Protein AF-A0A2T6DI88-F1 (afdb_monomer)

Radius of gyration: 18.51 Å; Cα contacts (8 Å, |Δi|>4): 137; chains: 1; bounding box: 38×31×49 Å

pLDDT: mean 88.93, std 12.75, range [39.16, 98.38]

Structure (mmCIF, N/CA/C/O backbone):
data_AF-A0A2T6DI88-F1
#
_entry.id   AF-A0A2T6DI88-F1
#
loop_
_atom_site.group_PDB
_atom_site.id
_atom_site.type_symbol
_atom_site.label_atom_id
_atom_site.label_alt_id
_atom_site.label_comp_id
_atom_site.label_asym_id
_atom_site.label_entity_id
_atom_site.label_seq_id
_atom_site.pdbx_PDB_ins_code
_atom_site.Cartn_x
_atom_site.Cartn_y
_atom_site.Cartn_z
_atom_site.occupancy
_atom_site.B_iso_or_equiv
_atom_site.auth_seq_id
_atom_site.auth_comp_id
_atom_site.auth_asym_id
_atom_site.auth_atom_id
_atom_site.pdbx_PDB_model_num
ATOM 1 N N . MET A 1 1 ? 21.639 -13.441 -0.316 1.00 39.16 1 MET A N 1
ATOM 2 C CA . MET A 1 1 ? 20.645 -13.569 0.767 1.00 39.16 1 MET A CA 1
ATOM 3 C C . MET A 1 1 ? 19.292 -13.602 0.084 1.00 39.16 1 MET A C 1
ATOM 5 O O . MET A 1 1 ? 18.954 -12.625 -0.564 1.00 39.16 1 MET A O 1
ATOM 9 N N . ILE A 1 2 ? 18.625 -14.757 0.066 1.00 45.94 2 ILE A N 1
ATOM 10 C CA . ILE A 1 2 ? 17.303 -14.901 -0.559 1.00 45.94 2 ILE A CA 1
ATOM 11 C C . ILE A 1 2 ? 16.320 -14.253 0.415 1.00 45.94 2 ILE A C 1
ATOM 13 O O . ILE A 1 2 ? 16.200 -14.723 1.546 1.00 45.94 2 ILE A O 1
ATOM 17 N N . LEU A 1 3 ? 15.717 -13.129 0.028 1.00 55.16 3 LEU A N 1
ATOM 18 C CA . LEU A 1 3 ? 14.644 -12.525 0.813 1.00 55.16 3 LEU A CA 1
ATOM 19 C C . LEU A 1 3 ? 13.474 -13.520 0.887 1.00 55.16 3 LEU A C 1
ATOM 21 O O . LEU A 1 3 ? 13.258 -14.268 -0.070 1.00 55.16 3 LEU A O 1
ATOM 25 N N . PRO A 1 4 ? 12.736 -13.584 2.007 1.00 63.91 4 PRO A N 1
ATOM 26 C CA . PRO A 1 4 ? 11.503 -14.356 2.044 1.00 63.91 4 PRO A CA 1
ATOM 27 C C . PRO A 1 4 ? 10.575 -13.913 0.902 1.00 63.91 4 PRO A C 1
ATOM 29 O O . PRO A 1 4 ? 10.435 -12.722 0.650 1.00 63.91 4 PRO A O 1
ATOM 32 N N . ASN A 1 5 ? 9.917 -14.865 0.230 1.00 81.50 5 ASN A N 1
ATOM 33 C CA . ASN A 1 5 ? 8.944 -14.608 -0.850 1.00 81.50 5 ASN A CA 1
ATOM 34 C C . ASN A 1 5 ? 7.629 -13.974 -0.335 1.00 81.50 5 ASN A C 1
ATOM 36 O O . ASN A 1 5 ? 6.562 -14.203 -0.904 1.00 81.50 5 ASN A O 1
ATOM 40 N N . TRP A 1 6 ? 7.683 -13.245 0.778 1.00 90.25 6 TRP A N 1
ATOM 41 C CA . TRP A 1 6 ? 6.561 -12.565 1.398 1.00 90.25 6 TRP A CA 1
ATOM 42 C C . TRP A 1 6 ? 7.016 -11.248 2.020 1.00 90.25 6 TRP A C 1
ATOM 44 O O . TRP A 1 6 ? 8.149 -11.119 2.484 1.00 90.25 6 TRP A O 1
ATOM 54 N N . VAL A 1 7 ? 6.103 -10.285 2.050 1.00 92.44 7 VAL A N 1
ATOM 55 C CA . VAL A 1 7 ? 6.305 -8.960 2.637 1.00 92.44 7 VAL A CA 1
ATOM 56 C C . VAL A 1 7 ? 5.194 -8.666 3.637 1.00 92.44 7 VAL A C 1
ATOM 58 O O . VAL A 1 7 ? 4.114 -9.257 3.576 1.00 92.44 7 VAL A O 1
ATOM 61 N N . ILE A 1 8 ? 5.448 -7.750 4.569 1.00 95.75 8 ILE A N 1
ATOM 62 C CA . ILE A 1 8 ? 4.396 -7.206 5.433 1.00 95.75 8 ILE A CA 1
ATOM 63 C C . ILE A 1 8 ? 3.863 -5.945 4.768 1.00 95.75 8 ILE A C 1
ATOM 65 O O . ILE A 1 8 ? 4.614 -4.997 4.550 1.00 95.75 8 ILE A O 1
ATOM 69 N N . GLY A 1 9 ? 2.574 -5.928 4.456 1.00 96.75 9 GLY A N 1
ATOM 70 C CA . GLY A 1 9 ? 1.873 -4.757 3.946 1.00 96.75 9 GLY A CA 1
ATOM 71 C C . GLY A 1 9 ? 0.977 -4.140 5.012 1.00 96.75 9 GLY A C 1
ATOM 72 O O . GLY A 1 9 ? 0.338 -4.858 5.778 1.00 96.75 9 GLY A O 1
ATOM 73 N N . TYR A 1 10 ? 0.890 -2.813 5.031 1.00 98.19 10 TYR A N 1
ATOM 74 C CA . TYR A 1 10 ? -0.018 -2.072 5.905 1.00 98.19 10 TYR A CA 1
ATOM 75 C C . TYR A 1 10 ? -1.014 -1.250 5.090 1.00 98.19 10 TYR A C 1
ATOM 77 O O . TYR A 1 10 ? -0.615 -0.493 4.206 1.00 98.19 10 TYR A O 1
ATOM 85 N N . HIS A 1 11 ? -2.303 -1.360 5.397 1.00 96.88 11 HIS A N 1
ATOM 86 C CA . HIS A 1 11 ? -3.359 -0.616 4.715 1.00 96.88 11 HIS A CA 1
ATOM 87 C C . HIS A 1 11 ? -4.020 0.374 5.677 1.00 96.88 11 HIS A C 1
ATOM 89 O O . HIS A 1 11 ? -4.553 -0.014 6.715 1.00 96.88 11 HIS A O 1
ATOM 95 N N . GLY A 1 12 ? -3.959 1.665 5.343 1.00 96.25 12 GLY A N 1
ATOM 96 C CA . GLY A 1 12 ? -4.626 2.719 6.106 1.00 96.25 12 GLY A CA 1
ATOM 97 C C . GLY A 1 12 ? -6.099 2.816 5.717 1.00 96.25 12 GLY A C 1
ATOM 98 O O . GLY A 1 12 ? -6.405 2.960 4.538 1.00 96.25 12 GLY A O 1
ATOM 99 N N . CYS A 1 13 ? -7.003 2.759 6.690 1.00 95.75 13 CYS A N 1
ATOM 100 C CA . CYS A 1 13 ? -8.453 2.773 6.480 1.00 95.75 13 CYS A CA 1
ATOM 101 C C . CYS A 1 13 ? -9.190 3.441 7.658 1.00 95.75 13 CYS A C 1
ATOM 103 O O . CYS A 1 13 ? -8.566 3.977 8.575 1.00 95.75 13 CYS A O 1
ATOM 105 N N . ASP A 1 14 ? -10.523 3.448 7.614 1.00 96.31 14 ASP A N 1
ATOM 106 C CA . ASP A 1 14 ? -11.353 3.762 8.782 1.00 96.31 14 ASP A CA 1
ATOM 107 C C . ASP A 1 14 ? -11.411 2.564 9.742 1.00 96.31 14 ASP A C 1
ATOM 109 O O . ASP A 1 14 ? -11.448 1.417 9.287 1.00 96.31 14 ASP A O 1
ATOM 113 N N . ARG A 1 15 ? -11.462 2.813 11.059 1.00 97.75 15 ARG A N 1
ATOM 114 C CA . ARG A 1 15 ? -11.549 1.754 12.081 1.00 97.75 15 ARG A CA 1
ATOM 115 C C . ARG A 1 15 ? -12.664 0.755 11.801 1.00 97.75 15 ARG A C 1
ATOM 117 O O . ARG A 1 15 ? -12.406 -0.441 11.884 1.00 97.75 15 ARG A O 1
ATOM 124 N N . ALA A 1 16 ? -13.867 1.219 11.463 1.00 97.12 16 ALA A N 1
ATOM 125 C CA . ALA A 1 16 ? -15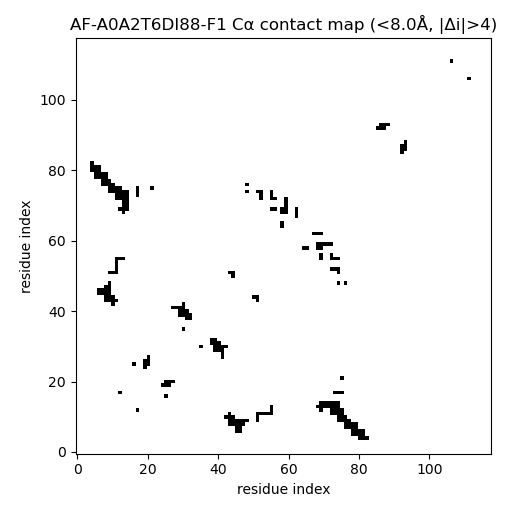.005 0.322 11.279 1.00 97.12 16 ALA A CA 1
ATOM 126 C C . ALA A 1 16 ? -14.764 -0.666 10.126 1.00 97.12 16 ALA A C 1
ATOM 128 O O . ALA A 1 16 ? -15.090 -1.845 10.240 1.00 97.12 16 ALA A O 1
ATOM 129 N N . VAL A 1 17 ? -14.130 -0.196 9.047 1.00 95.62 17 VAL A N 1
ATOM 130 C CA . VAL A 1 17 ? -13.735 -1.034 7.906 1.00 95.62 17 VAL A CA 1
ATOM 131 C C . VAL A 1 17 ? -12.645 -2.020 8.320 1.00 95.62 17 VAL A C 1
ATOM 133 O O . VAL A 1 17 ? -12.755 -3.216 8.062 1.00 95.62 17 VAL A O 1
ATOM 136 N N . GLY A 1 18 ? -11.602 -1.541 9.004 1.00 96.75 18 GLY A N 1
ATOM 137 C CA . GLY A 1 18 ? -10.503 -2.392 9.451 1.00 96.75 18 GLY A CA 1
ATOM 138 C C . GLY A 1 18 ? -10.950 -3.506 10.401 1.00 96.75 18 GLY A C 1
ATOM 139 O O . GLY A 1 18 ? -10.544 -4.652 10.232 1.00 96.75 18 GLY A O 1
ATOM 140 N N . GLU A 1 19 ? -11.814 -3.201 11.368 1.00 98.12 19 GLU A N 1
ATOM 141 C CA . GLU A 1 19 ? -12.364 -4.187 12.307 1.00 98.12 19 GLU A CA 1
ATOM 142 C C . GLU A 1 19 ? -13.299 -5.191 11.617 1.00 98.12 19 GLU A C 1
ATOM 144 O O . GLU A 1 19 ? -13.250 -6.381 11.938 1.00 98.12 19 GLU A O 1
ATOM 149 N N . ALA A 1 20 ? -14.095 -4.764 10.631 1.00 98.00 20 ALA A N 1
ATOM 150 C CA . ALA A 1 20 ? -14.920 -5.672 9.831 1.00 98.00 20 ALA A CA 1
ATOM 151 C C . ALA A 1 20 ? -14.063 -6.674 9.035 1.00 98.00 20 ALA A C 1
ATOM 153 O O . ALA A 1 20 ? -14.335 -7.875 9.069 1.00 98.00 20 ALA A O 1
ATOM 154 N N . ILE A 1 21 ? -12.973 -6.209 8.414 1.00 97.06 21 ILE A N 1
ATOM 155 C CA . ILE A 1 21 ? -12.016 -7.074 7.707 1.00 97.06 21 ILE A CA 1
ATOM 156 C C . ILE A 1 21 ? -11.331 -8.045 8.679 1.00 97.06 21 ILE A C 1
ATOM 158 O O . ILE A 1 21 ? -11.275 -9.248 8.433 1.00 97.06 21 ILE A O 1
ATOM 162 N N . LEU A 1 22 ? -10.824 -7.549 9.813 1.00 97.00 22 LEU A N 1
ATOM 163 C CA . LEU A 1 22 ? -10.101 -8.377 10.790 1.00 97.00 22 LEU A CA 1
ATOM 164 C C . LEU A 1 22 ? -10.997 -9.409 11.490 1.00 97.00 22 LEU A C 1
ATOM 166 O O . LEU A 1 22 ? -10.507 -10.458 11.906 1.00 97.00 22 LEU A O 1
ATOM 170 N N . SER A 1 23 ? -12.292 -9.1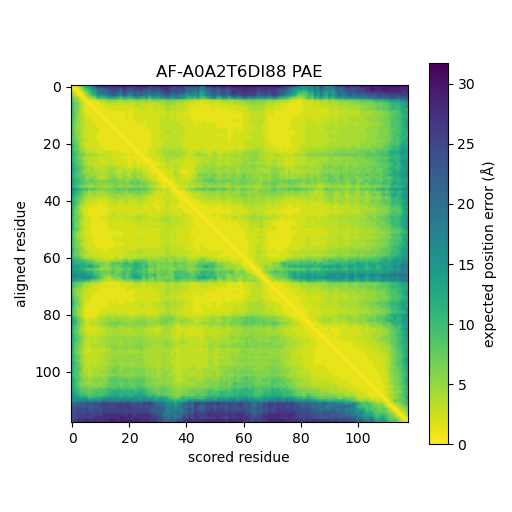24 11.626 1.00 97.75 23 SER A N 1
ATOM 171 C CA . SER A 1 23 ? -13.280 -10.056 12.186 1.00 97.75 23 SER A CA 1
ATOM 172 C C . SER A 1 23 ? -13.851 -11.039 11.157 1.00 97.75 23 SER A C 1
ATOM 174 O O . SER A 1 23 ? -14.603 -11.936 11.537 1.00 97.75 23 SER A O 1
ATOM 176 N N . GLY A 1 24 ? -13.494 -10.900 9.875 1.00 96.38 24 GLY A N 1
ATOM 177 C CA . GLY A 1 24 ? -14.014 -11.726 8.783 1.00 96.38 24 GLY A CA 1
ATOM 178 C C . GLY A 1 24 ? -15.466 -11.419 8.403 1.00 96.38 24 GLY A C 1
ATOM 179 O O . GLY A 1 24 ? -16.100 -12.229 7.731 1.00 96.38 24 GLY A O 1
ATOM 180 N N . VAL A 1 25 ? -16.004 -10.280 8.850 1.00 97.06 25 VAL A N 1
ATOM 181 C CA . VAL A 1 25 ? -17.322 -9.770 8.433 1.00 97.06 25 VAL A CA 1
ATOM 182 C C . VAL A 1 25 ? -17.256 -9.172 7.029 1.00 97.06 25 VAL A C 1
ATOM 184 O O . VAL A 1 25 ? -18.247 -9.210 6.304 1.00 97.06 25 VAL A O 1
ATOM 187 N N . ASP A 1 26 ? -16.096 -8.638 6.658 1.00 95.50 26 ASP A N 1
ATOM 188 C CA . ASP A 1 26 ? -15.823 -8.059 5.347 1.00 95.50 26 ASP A CA 1
ATOM 189 C C . ASP A 1 26 ? -14.467 -8.545 4.811 1.00 95.50 26 ASP A C 1
ATOM 191 O O . ASP A 1 26 ? -13.695 -9.198 5.520 1.00 95.50 26 ASP A O 1
ATOM 195 N N . GLU A 1 27 ? -14.166 -8.226 3.557 1.00 94.25 27 GLU A N 1
ATOM 196 C CA . GLU A 1 27 ? -12.934 -8.612 2.875 1.00 94.25 27 GLU A CA 1
ATOM 197 C C . GLU A 1 27 ? -12.215 -7.414 2.243 1.00 94.25 27 GLU A C 1
ATOM 199 O O . GLU A 1 27 ? -12.742 -6.312 2.111 1.00 94.25 27 GLU A O 1
ATOM 204 N N . VAL A 1 28 ? -10.955 -7.614 1.855 1.00 92.56 28 VAL A N 1
ATOM 205 C CA . VAL A 1 28 ? -10.194 -6.571 1.160 1.00 92.56 28 VAL A CA 1
ATOM 206 C C . VAL A 1 28 ? -10.739 -6.415 -0.259 1.00 92.56 28 VAL A C 1
ATOM 208 O O . VAL A 1 28 ? -10.601 -7.311 -1.089 1.00 92.56 28 VAL A O 1
ATOM 211 N N . HIS A 1 29 ? -11.306 -5.249 -0.557 1.00 90.25 29 HIS A N 1
ATOM 212 C CA . HIS A 1 29 ? -11.809 -4.939 -1.891 1.00 90.25 29 HIS A CA 1
ATOM 213 C C . HIS A 1 29 ? -10.726 -4.411 -2.836 1.00 90.25 29 HIS A C 1
ATOM 215 O O . HIS A 1 29 ? -9.799 -3.696 -2.446 1.00 90.25 29 HIS A O 1
ATOM 221 N N . VAL A 1 30 ? -10.903 -4.715 -4.120 1.00 89.81 30 VAL A N 1
ATOM 222 C CA . VAL A 1 30 ? -10.093 -4.159 -5.205 1.00 89.81 30 VAL A CA 1
ATOM 223 C C . VAL A 1 30 ? -10.537 -2.725 -5.478 1.00 89.81 30 VAL A C 1
ATOM 225 O O . VAL A 1 30 ? -11.701 -2.458 -5.780 1.00 89.81 30 VAL A O 1
ATOM 228 N N . SER A 1 31 ? -9.594 -1.793 -5.385 1.00 88.12 31 SER A N 1
ATOM 229 C CA . SER A 1 31 ? -9.797 -0.415 -5.808 1.00 88.12 31 SER A CA 1
ATOM 230 C C . SER A 1 31 ? -9.796 -0.326 -7.332 1.00 88.12 31 SER A C 1
ATOM 232 O O . SER A 1 31 ? -8.946 -0.920 -7.988 1.00 88.12 31 SER A O 1
ATOM 234 N N . SER A 1 32 ? -10.748 0.425 -7.881 1.00 89.06 32 SER A N 1
ATOM 235 C CA . SER A 1 32 ? -10.896 0.704 -9.317 1.00 89.06 32 SER A CA 1
ATOM 236 C C . SER A 1 32 ? -11.139 2.197 -9.567 1.00 89.06 32 SER A C 1
ATOM 238 O O . SER A 1 32 ? -12.019 2.618 -10.326 1.00 89.06 32 SER A O 1
ATOM 240 N N . ASN A 1 33 ? -10.419 3.059 -8.845 1.00 83.75 33 ASN A N 1
ATOM 241 C CA . ASN A 1 33 ? -10.535 4.501 -9.031 1.00 83.75 33 ASN A CA 1
ATOM 242 C C . ASN A 1 33 ? -9.747 4.952 -10.259 1.00 83.75 33 ASN A C 1
ATOM 244 O O . ASN A 1 33 ? -8.644 4.493 -10.528 1.00 83.75 33 ASN A O 1
ATOM 248 N N . LYS A 1 34 ? -10.248 5.994 -10.932 1.00 83.19 34 LYS A N 1
ATOM 249 C CA . LYS A 1 34 ? -9.537 6.645 -12.049 1.00 83.19 34 LYS A CA 1
ATOM 250 C C . LYS A 1 34 ? -8.169 7.229 -11.669 1.00 83.19 34 LYS A C 1
ATOM 252 O O . LYS A 1 34 ? -7.393 7.564 -12.553 1.00 83.19 34 LYS A O 1
ATOM 257 N N . TYR A 1 35 ? -7.923 7.437 -10.379 1.00 81.50 35 TYR A N 1
ATOM 258 C CA . TYR A 1 35 ? -6.697 8.028 -9.844 1.00 81.50 35 TYR A CA 1
ATOM 259 C C . TYR A 1 35 ? -5.774 6.996 -9.186 1.00 81.50 35 TYR A C 1
ATOM 261 O O . TYR A 1 35 ? -4.807 7.394 -8.540 1.00 81.50 35 TYR A O 1
ATOM 269 N N . ASP A 1 36 ? -6.059 5.701 -9.325 1.00 84.44 36 ASP A N 1
ATOM 270 C CA . ASP A 1 36 ? -5.198 4.642 -8.810 1.00 84.44 36 ASP A CA 1
ATOM 271 C C . ASP A 1 36 ? -3.922 4.552 -9.662 1.00 84.44 36 ASP A C 1
ATOM 273 O O . ASP A 1 36 ? -3.968 4.361 -10.877 1.00 84.44 36 ASP A O 1
ATOM 277 N N . TRP A 1 37 ? -2.764 4.757 -9.031 1.00 82.25 37 TRP A N 1
ATOM 278 C CA . TRP A 1 37 ? -1.502 5.008 -9.740 1.00 82.25 37 TRP A CA 1
ATOM 279 C C . TRP A 1 37 ? -0.941 3.791 -10.477 1.00 82.25 37 TRP A C 1
ATOM 281 O O . TRP A 1 37 ? -0.198 3.968 -11.439 1.00 82.25 37 TRP A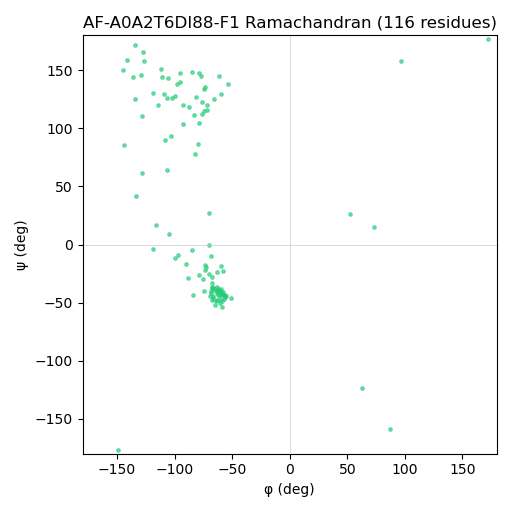 O 1
ATOM 291 N N . LEU A 1 38 ? -1.283 2.578 -10.034 1.00 87.88 38 LEU A N 1
ATOM 292 C CA . LEU A 1 38 ? -0.809 1.316 -10.614 1.00 87.88 38 LEU A CA 1
ATOM 293 C C . LEU A 1 38 ? -1.954 0.481 -11.209 1.00 87.88 38 LEU A C 1
ATOM 295 O O . LEU A 1 38 ? -1.782 -0.705 -11.47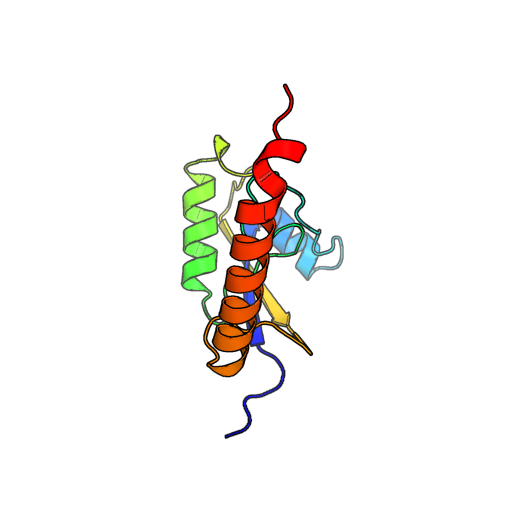1 1.00 87.88 38 LEU A O 1
ATOM 299 N N . GLY A 1 39 ? -3.110 1.107 -11.450 1.00 89.19 39 GLY A N 1
ATOM 300 C CA . GLY A 1 39 ? -4.305 0.436 -11.958 1.00 89.19 39 GLY A CA 1
ATOM 301 C C . GLY A 1 39 ? -5.178 -0.156 -10.854 1.00 89.19 39 GLY A C 1
ATOM 302 O O . GLY A 1 39 ? -5.148 0.282 -9.706 1.00 89.19 39 GLY A O 1
ATOM 303 N N . GLU A 1 40 ? -6.010 -1.127 -11.209 1.00 92.38 40 GLU A N 1
ATOM 304 C CA . GLU A 1 40 ? -6.940 -1.729 -10.256 1.00 92.38 40 GLU A CA 1
ATOM 305 C C . GLU A 1 40 ? -6.201 -2.656 -9.283 1.00 92.38 40 GLU A C 1
ATOM 307 O O . GLU A 1 40 ? -5.371 -3.467 -9.695 1.00 92.38 40 GLU A O 1
ATOM 312 N N . GLY A 1 41 ? -6.483 -2.550 -7.984 1.00 92.19 41 GLY A N 1
ATOM 313 C CA . GLY A 1 41 ? -5.799 -3.377 -6.990 1.00 92.19 41 GLY A CA 1
ATOM 314 C C . GLY A 1 41 ? -6.092 -3.027 -5.537 1.00 92.19 41 GLY A C 1
ATOM 315 O O . GLY A 1 41 ? -6.790 -2.063 -5.228 1.00 92.19 41 GLY A O 1
ATOM 316 N N . ALA A 1 42 ? -5.528 -3.823 -4.631 1.00 93.12 42 ALA A N 1
ATOM 317 C CA . ALA A 1 42 ? -5.481 -3.525 -3.204 1.00 93.12 42 ALA A CA 1
ATOM 318 C C . ALA A 1 42 ? -4.104 -2.947 -2.847 1.00 93.12 42 ALA A C 1
ATOM 320 O O . ALA A 1 42 ? -3.070 -3.525 -3.178 1.00 93.12 42 ALA A O 1
ATOM 321 N N . TYR A 1 43 ? -4.094 -1.794 -2.179 1.00 93.88 43 TYR A N 1
ATOM 322 C CA . TYR A 1 43 ? -2.889 -0.988 -1.985 1.00 93.88 43 TYR A CA 1
ATOM 323 C C . TYR A 1 43 ? -2.376 -1.066 -0.549 1.00 93.88 43 TYR A C 1
ATOM 325 O O . TYR A 1 43 ? -3.103 -0.742 0.390 1.00 93.88 43 TYR A O 1
ATOM 333 N N . PHE A 1 44 ? -1.105 -1.430 -0.383 1.00 96.12 44 PHE A N 1
ATOM 334 C CA . PHE A 1 44 ? -0.450 -1.554 0.917 1.00 96.12 44 PHE A CA 1
ATOM 335 C C . PHE A 1 44 ? 0.868 -0.783 0.943 1.00 96.12 44 PHE A C 1
ATOM 337 O O . PHE A 1 44 ? 1.601 -0.732 -0.042 1.00 96.12 44 PHE A O 1
ATOM 344 N N . TRP A 1 45 ? 1.191 -0.223 2.103 1.00 96.69 45 TRP A N 1
ATOM 345 C CA . TRP A 1 45 ? 2.515 0.296 2.411 1.00 96.69 45 TRP A CA 1
ATOM 346 C C . TRP A 1 45 ? 3.402 -0.851 2.875 1.00 96.69 45 TRP A C 1
ATOM 348 O O . TRP A 1 45 ? 3.186 -1.417 3.950 1.00 96.69 45 TRP A O 1
ATOM 358 N N . GLU A 1 46 ? 4.393 -1.199 2.062 1.00 95.12 46 GLU A N 1
ATOM 359 C CA . GLU A 1 46 ? 5.349 -2.250 2.387 1.00 95.12 46 GLU A CA 1
ATOM 360 C C . GLU A 1 46 ? 6.209 -1.845 3.589 1.00 95.12 46 GLU A C 1
ATOM 362 O O . GLU A 1 46 ? 6.827 -0.780 3.613 1.00 95.12 46 GLU A O 1
ATOM 367 N N . ASN A 1 47 ? 6.215 -2.703 4.608 1.00 94.12 47 ASN A N 1
ATOM 368 C CA . ASN A 1 47 ? 7.050 -2.610 5.800 1.00 94.12 47 ASN A CA 1
ATOM 369 C C . ASN A 1 47 ? 6.974 -1.253 6.538 1.00 94.12 47 ASN A C 1
ATOM 371 O O . ASN A 1 47 ? 7.921 -0.842 7.208 1.00 94.12 47 ASN A O 1
ATOM 375 N N . SER A 1 48 ? 5.854 -0.525 6.410 1.00 97.19 48 SER A N 1
ATOM 376 C CA . SER A 1 48 ? 5.711 0.814 6.987 1.00 97.19 48 SER A CA 1
ATOM 377 C C . SER A 1 48 ? 4.307 1.115 7.517 1.00 97.19 48 SER A C 1
ATOM 379 O O . SER A 1 48 ? 3.481 1.757 6.864 1.00 97.19 48 SER A O 1
ATOM 381 N N . TYR A 1 49 ? 4.064 0.720 8.770 1.00 98.12 49 TYR A N 1
ATOM 382 C CA . TYR A 1 49 ? 2.858 1.094 9.517 1.00 98.12 49 TYR A CA 1
ATOM 383 C C . TYR A 1 49 ? 2.667 2.617 9.579 1.00 98.12 49 TYR A C 1
ATOM 385 O O . TYR A 1 49 ? 1.566 3.120 9.362 1.00 98.12 49 TYR A O 1
ATOM 393 N N . ALA A 1 50 ? 3.748 3.361 9.846 1.00 98.38 50 ALA A N 1
ATOM 394 C CA . ALA A 1 50 ? 3.697 4.814 10.003 1.00 98.38 50 ALA A CA 1
ATOM 395 C C . ALA A 1 50 ? 3.150 5.500 8.744 1.00 98.38 50 ALA A C 1
ATOM 397 O O . ALA A 1 50 ? 2.270 6.351 8.844 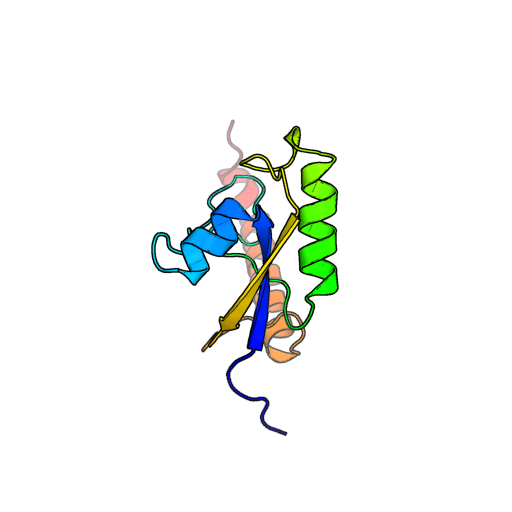1.00 98.38 50 ALA A O 1
ATOM 398 N N . ARG A 1 51 ? 3.587 5.065 7.556 1.00 97.81 51 ARG A N 1
ATOM 399 C CA . ARG A 1 51 ? 3.105 5.603 6.277 1.00 97.81 51 ARG A CA 1
ATOM 400 C C . ARG A 1 51 ? 1.632 5.291 6.025 1.00 97.81 51 ARG A C 1
ATOM 402 O O . ARG A 1 51 ? 0.905 6.171 5.568 1.00 97.81 51 ARG A O 1
ATOM 409 N N . ALA A 1 52 ? 1.174 4.089 6.376 1.00 97.88 52 ALA A N 1
ATOM 410 C CA . ALA A 1 52 ? -0.243 3.736 6.303 1.00 97.88 52 ALA A CA 1
ATOM 411 C C . ALA A 1 52 ? -1.104 4.593 7.243 1.00 97.88 52 ALA A C 1
ATOM 413 O O . ALA A 1 52 ? -2.162 5.082 6.845 1.00 97.88 52 ALA A O 1
ATOM 414 N N . HIS A 1 53 ? -0.627 4.834 8.465 1.00 98.25 53 HIS A N 1
ATOM 415 C CA . HIS A 1 53 ? -1.332 5.660 9.441 1.00 98.25 53 HIS A CA 1
ATOM 416 C C . HIS A 1 53 ? -1.361 7.145 9.040 1.00 98.25 53 HIS A C 1
ATOM 418 O O . HIS A 1 53 ? -2.403 7.798 9.121 1.00 98.25 53 HIS A O 1
ATOM 424 N N . GLU A 1 54 ? -0.231 7.689 8.576 1.00 97.75 54 GLU A N 1
ATOM 425 C CA . GLU A 1 54 ? -0.136 9.045 8.019 1.00 97.75 54 GLU A CA 1
ATOM 426 C C . GLU A 1 54 ? -1.107 9.234 6.853 1.00 97.75 54 GLU A C 1
ATOM 428 O O . GLU A 1 54 ? -1.800 10.250 6.789 1.00 97.75 54 GLU A O 1
ATOM 433 N N . TRP A 1 55 ? -1.200 8.244 5.959 1.00 95.12 55 TRP A N 1
ATOM 434 C CA . TRP A 1 55 ? -2.167 8.248 4.867 1.00 95.12 55 TRP A CA 1
ATOM 435 C C . TRP A 1 55 ? -3.601 8.331 5.408 1.00 95.12 55 TRP A C 1
ATOM 437 O O . TRP A 1 55 ? -4.321 9.268 5.068 1.00 95.12 55 TRP A O 1
ATOM 447 N N . ALA A 1 56 ? -4.001 7.439 6.321 1.00 96.44 56 ALA A N 1
ATOM 448 C CA . ALA A 1 56 ? -5.358 7.446 6.880 1.00 96.44 56 ALA A CA 1
ATOM 449 C C . ALA A 1 56 ? -5.691 8.776 7.587 1.00 96.44 56 ALA A C 1
ATOM 451 O O . ALA A 1 56 ? -6.787 9.318 7.444 1.00 96.44 56 ALA A O 1
ATOM 452 N N . THR A 1 57 ? -4.712 9.351 8.288 1.00 96.75 57 THR A N 1
ATOM 453 C CA . THR A 1 57 ? -4.846 10.643 8.977 1.00 96.75 57 THR A CA 1
ATOM 454 C C . THR A 1 57 ? -5.030 11.791 7.982 1.00 96.75 57 THR A C 1
ATOM 456 O O . THR A 1 57 ? -5.947 12.599 8.123 1.00 96.75 57 THR A O 1
ATOM 459 N N . LEU A 1 58 ? -4.219 11.832 6.922 1.00 94.94 58 LEU A N 1
ATOM 460 C CA . LEU A 1 58 ? -4.312 12.842 5.869 1.00 94.94 58 LEU A CA 1
ATOM 461 C C . LEU A 1 58 ? -5.675 12.820 5.162 1.00 94.94 58 LEU A C 1
ATOM 463 O O . LEU A 1 58 ? -6.219 13.877 4.831 1.00 94.94 58 LEU A O 1
ATOM 467 N N . PHE A 1 59 ? -6.221 11.632 4.897 1.00 92.50 59 PHE A N 1
ATOM 468 C CA . PHE A 1 59 ? -7.501 11.494 4.200 1.00 92.50 59 PHE A CA 1
ATOM 469 C C . PHE A 1 59 ? -8.710 11.736 5.108 1.00 92.50 59 PHE A C 1
ATOM 471 O O . PHE A 1 59 ? -9.711 12.260 4.619 1.00 92.50 59 PHE A O 1
ATOM 478 N N . LYS A 1 60 ? -8.589 11.522 6.425 1.00 94.62 60 LYS A N 1
ATOM 479 C CA . LYS A 1 60 ? -9.551 12.052 7.406 1.00 94.62 60 LYS A CA 1
ATOM 480 C C . LYS A 1 60 ? -9.672 13.577 7.327 1.00 94.62 60 LYS A C 1
ATOM 482 O O . LYS A 1 60 ? -10.775 14.113 7.345 1.00 94.62 60 LYS A O 1
ATOM 487 N N . GLU A 1 61 ? -8.551 14.288 7.202 1.00 93.25 61 GLU A N 1
ATOM 488 C CA . GLU A 1 61 ? -8.546 15.754 7.066 1.00 93.25 61 GLU A CA 1
ATOM 489 C C . GLU A 1 61 ? -9.013 16.232 5.681 1.00 93.25 61 GLU A C 1
ATOM 491 O O . GLU A 1 61 ? -9.439 17.378 5.513 1.00 93.25 61 GLU A O 1
ATOM 496 N N . LYS A 1 62 ? -8.923 15.368 4.662 1.00 90.12 62 LYS A N 1
ATOM 497 C CA . LYS A 1 62 ? -9.206 15.696 3.256 1.00 90.12 62 LYS A CA 1
ATOM 498 C C . LYS A 1 62 ? -10.202 14.709 2.633 1.00 90.12 62 LYS A C 1
ATOM 500 O O . LYS A 1 62 ? -9.886 14.106 1.604 1.00 90.12 62 LYS A O 1
ATOM 505 N N . PRO A 1 63 ? -11.440 14.618 3.151 1.00 81.12 63 PRO A N 1
ATOM 506 C CA . PRO A 1 63 ? -12.393 13.570 2.774 1.00 81.12 63 PRO A CA 1
ATOM 507 C C . PRO A 1 63 ? -12.808 13.614 1.297 1.00 81.12 63 PRO A C 1
ATOM 509 O O . PRO A 1 63 ? -13.154 12.599 0.710 1.00 81.12 63 PRO A O 1
ATOM 512 N N . LYS A 1 64 ? -12.705 14.776 0.634 1.00 83.38 64 LYS A N 1
ATOM 513 C CA . LYS A 1 64 ? -12.971 14.907 -0.813 1.00 83.38 64 LYS A CA 1
ATOM 514 C C . LYS A 1 64 ? -11.939 14.203 -1.705 1.00 83.38 64 LYS A C 1
ATOM 516 O O . LYS A 1 64 ? -12.124 14.176 -2.919 1.00 83.38 64 LYS A O 1
ATOM 521 N N . ARG A 1 65 ? -10.824 13.723 -1.144 1.00 78.69 65 ARG A N 1
ATOM 522 C CA . ARG A 1 65 ? -9.740 13.079 -1.897 1.00 78.69 65 ARG A CA 1
ATOM 523 C C . ARG A 1 65 ? -9.778 11.549 -1.833 1.00 78.69 65 ARG A C 1
ATOM 525 O O . ARG A 1 65 ? -9.068 10.934 -2.618 1.00 78.69 65 ARG A O 1
ATOM 532 N N . SER A 1 66 ? -10.585 10.948 -0.960 1.00 72.06 66 SER A N 1
ATOM 533 C CA . SER A 1 66 ? -10.768 9.493 -0.865 1.00 72.06 66 SER A CA 1
ATOM 534 C C . SER A 1 66 ? -12.170 9.077 -1.307 1.00 72.06 66 SER A C 1
ATOM 536 O O . SER A 1 66 ? -13.140 9.819 -1.146 1.00 72.06 66 SER A O 1
ATOM 538 N N . ARG A 1 67 ? -12.303 7.856 -1.840 1.00 71.75 67 ARG A N 1
ATOM 539 C CA . ARG A 1 67 ? -13.594 7.156 -1.837 1.00 71.75 67 ARG A CA 1
ATOM 540 C C . ARG A 1 67 ? -13.849 6.667 -0.409 1.00 71.75 67 ARG A C 1
ATOM 542 O O . ARG A 1 67 ? -13.105 5.833 0.089 1.00 71.75 67 ARG A O 1
ATOM 549 N N . GLY A 1 68 ? -14.885 7.198 0.233 1.00 75.38 68 GLY A N 1
ATOM 550 C CA . GLY A 1 68 ? -15.219 6.890 1.625 1.00 75.38 68 GLY A CA 1
ATOM 551 C C . GLY A 1 68 ? -14.667 7.916 2.615 1.00 75.38 68 GLY A C 1
ATOM 552 O O . GLY A 1 68 ? -13.740 8.673 2.314 1.00 75.38 68 GLY A O 1
ATOM 553 N N . ASN A 1 69 ? -15.291 7.960 3.792 1.00 86.38 69 ASN A N 1
ATOM 554 C CA . ASN A 1 69 ? -14.939 8.881 4.865 1.00 86.38 69 ASN A CA 1
ATOM 555 C C . ASN A 1 69 ? -14.132 8.134 5.930 1.00 86.38 69 ASN A C 1
ATOM 557 O O . ASN A 1 69 ? -14.605 7.121 6.440 1.00 86.38 69 ASN A O 1
ATOM 561 N N . ILE A 1 70 ? -12.949 8.643 6.275 1.00 94.62 70 ILE A N 1
ATOM 562 C CA . ILE A 1 70 ? -12.176 8.154 7.422 1.00 94.62 70 ILE A CA 1
ATOM 563 C C . ILE A 1 70 ? -12.550 9.017 8.623 1.00 94.62 70 ILE A C 1
ATOM 565 O O . ILE A 1 70 ? -12.127 10.166 8.736 1.00 94.62 70 ILE A O 1
ATOM 569 N N . ASN A 1 71 ? -13.371 8.473 9.512 1.00 95.62 71 ASN A N 1
ATOM 570 C CA . ASN A 1 71 ? -13.766 9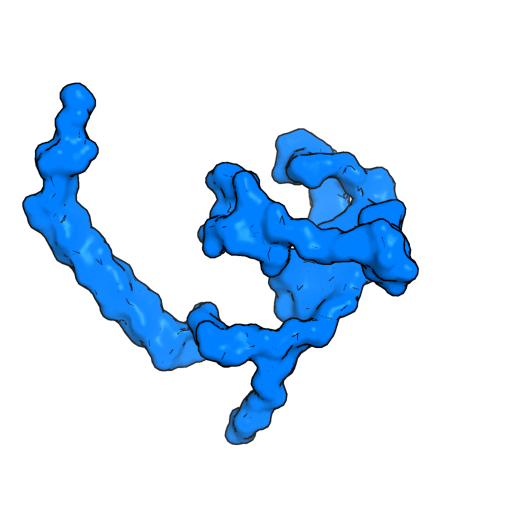.108 10.764 1.00 95.62 71 ASN A CA 1
ATOM 571 C C . ASN A 1 71 ? -12.704 8.858 11.840 1.00 95.62 71 ASN A C 1
ATOM 573 O O . ASN A 1 71 ? -12.298 9.781 12.557 1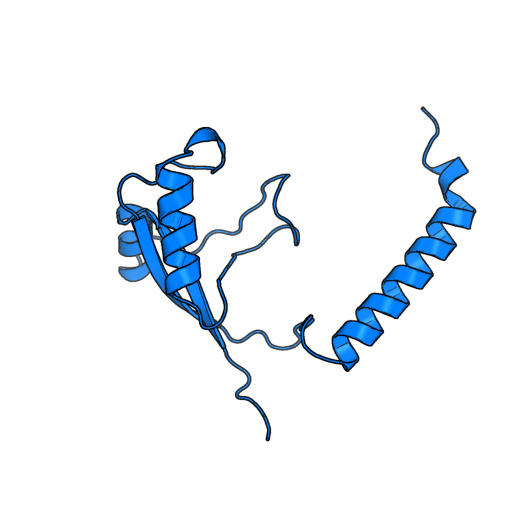.00 95.62 71 ASN A O 1
ATOM 577 N N . GLU A 1 72 ? -12.203 7.626 11.913 1.00 97.56 72 GLU A N 1
ATOM 578 C CA . GLU A 1 72 ? -11.151 7.223 12.839 1.00 97.56 72 GLU A CA 1
ATOM 579 C C . GLU A 1 72 ? -10.022 6.511 12.082 1.00 97.56 72 GLU A C 1
ATOM 581 O O . GLU A 1 72 ? -10.238 5.406 11.584 1.00 97.56 72 GLU A O 1
ATOM 586 N N . PRO A 1 73 ? -8.826 7.128 11.963 1.00 97.75 73 PRO A N 1
ATOM 587 C CA . PRO A 1 73 ? -7.704 6.516 11.268 1.00 97.75 73 PRO A CA 1
ATOM 588 C C . PRO A 1 73 ? -7.317 5.192 11.920 1.00 97.75 73 PRO A C 1
ATOM 590 O O . PRO A 1 73 ? -7.099 5.118 13.129 1.00 97.75 73 PRO A O 1
ATOM 593 N N . PHE A 1 74 ? -7.209 4.158 11.099 1.00 98.25 74 PHE A N 1
ATOM 594 C CA . PHE A 1 74 ? -6.863 2.811 11.514 1.00 98.25 74 PHE A CA 1
ATOM 595 C C . PHE A 1 74 ? -5.942 2.168 10.479 1.00 98.25 74 PHE A C 1
ATOM 597 O O . PHE A 1 74 ? -5.879 2.599 9.325 1.00 98.25 74 PHE A O 1
ATOM 604 N N . VAL A 1 75 ? -5.194 1.148 10.893 1.00 98.25 75 VAL A N 1
ATOM 605 C CA . VAL A 1 75 ? -4.266 0.433 10.016 1.00 98.25 75 VAL A CA 1
ATOM 606 C C . VAL A 1 75 ? -4.436 -1.063 10.212 1.00 98.25 75 VAL A C 1
ATOM 608 O O . VAL A 1 75 ? -4.291 -1.568 11.324 1.00 98.25 75 VAL A O 1
ATOM 611 N N . THR A 1 76 ? -4.685 -1.775 9.117 1.00 97.94 76 THR A N 1
ATOM 612 C CA . THR A 1 76 ? -4.618 -3.237 9.074 1.00 97.94 76 THR A CA 1
ATOM 613 C C . THR A 1 76 ? -3.251 -3.681 8.559 1.00 97.94 76 THR A C 1
ATOM 615 O O . THR A 1 76 ? -2.614 -2.990 7.761 1.00 97.94 76 THR A O 1
ATOM 618 N N . GLY A 1 77 ? -2.775 -4.827 9.043 1.00 97.31 77 GLY A N 1
ATOM 619 C CA . GLY A 1 77 ? -1.554 -5.473 8.563 1.00 97.31 77 GLY A CA 1
ATOM 620 C C . GLY A 1 77 ? -1.884 -6.761 7.816 1.00 97.31 77 GLY A C 1
ATOM 621 O O . GLY A 1 77 ? -2.802 -7.479 8.206 1.00 97.31 77 GLY A O 1
ATOM 622 N N . ALA A 1 78 ? -1.125 -7.062 6.767 1.00 96.31 78 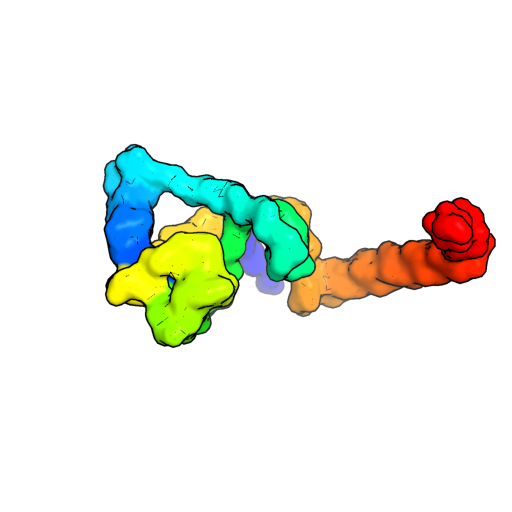ALA A N 1
ATOM 623 C CA . ALA A 1 78 ? -1.257 -8.277 5.976 1.00 96.31 78 ALA A CA 1
ATOM 624 C C . ALA A 1 78 ? 0.118 -8.886 5.683 1.00 96.31 78 ALA A C 1
ATOM 626 O O . ALA A 1 78 ? 1.090 -8.171 5.434 1.00 96.31 78 ALA A O 1
ATOM 627 N N . ILE A 1 79 ? 0.185 -10.217 5.673 1.00 95.56 79 ILE A N 1
ATOM 628 C CA . ILE A 1 79 ? 1.295 -10.950 5.059 1.00 95.56 79 ILE A CA 1
ATOM 629 C C . ILE A 1 79 ? 0.929 -11.131 3.589 1.00 95.56 79 ILE A C 1
ATOM 631 O O . ILE A 1 79 ? -0.083 -11.755 3.274 1.00 95.56 79 ILE A O 1
ATOM 635 N N . ILE A 1 80 ? 1.738 -10.576 2.695 1.00 94.00 80 ILE A N 1
ATOM 636 C CA . ILE A 1 80 ? 1.502 -10.600 1.252 1.00 94.00 80 ILE A CA 1
ATOM 637 C C . ILE A 1 80 ? 2.529 -11.532 0.624 1.00 94.00 80 ILE A C 1
ATOM 639 O O . ILE A 1 80 ? 3.721 -11.390 0.880 1.00 94.00 80 ILE A O 1
ATOM 643 N N . ILE A 1 81 ? 2.071 -12.467 -0.210 1.00 92.94 81 ILE A N 1
ATOM 644 C CA . ILE A 1 81 ? 2.921 -13.381 -0.986 1.00 92.94 81 ILE A CA 1
ATOM 645 C C . ILE A 1 81 ? 2.842 -12.945 -2.457 1.00 92.94 81 ILE A C 1
ATOM 647 O O . ILE A 1 81 ? 1.945 -13.386 -3.175 1.00 92.94 81 ILE A O 1
ATOM 651 N N . PRO A 1 82 ? 3.729 -12.042 -2.911 1.00 88.56 82 PRO A N 1
ATOM 652 C CA . PRO A 1 82 ? 3.593 -11.382 -4.209 1.00 88.56 82 PRO A CA 1
ATOM 653 C C . PRO A 1 82 ? 3.878 -12.285 -5.425 1.00 88.56 82 PRO A C 1
ATOM 655 O O . PRO A 1 82 ? 3.457 -11.969 -6.535 1.00 88.56 82 PRO A O 1
ATOM 658 N N . GLY A 1 83 ? 4.576 -13.412 -5.249 1.00 88.12 83 GLY A N 1
ATOM 659 C CA . GLY A 1 83 ? 4.902 -14.322 -6.352 1.00 88.12 83 GLY A CA 1
ATOM 660 C C . GLY A 1 83 ? 5.796 -13.662 -7.410 1.00 88.12 83 GLY A C 1
ATOM 661 O O . GLY A 1 83 ? 6.882 -13.183 -7.091 1.00 88.12 83 GLY A O 1
ATOM 662 N N . ASN A 1 84 ? 5.356 -13.651 -8.673 1.00 87.19 84 ASN A N 1
ATOM 663 C CA . ASN A 1 84 ? 6.069 -12.996 -9.776 1.00 87.19 84 ASN A CA 1
ATOM 664 C C . ASN A 1 84 ? 5.755 -11.492 -9.812 1.00 87.19 84 ASN A C 1
ATOM 666 O O . ASN A 1 84 ? 4.931 -11.039 -10.605 1.00 87.19 84 ASN A O 1
ATOM 670 N N . CYS A 1 85 ? 6.384 -10.737 -8.916 1.00 89.75 85 CYS A N 1
ATOM 671 C CA . CYS A 1 85 ? 6.159 -9.304 -8.768 1.00 89.75 85 CYS A CA 1
ATOM 672 C C . CYS A 1 85 ? 7.172 -8.468 -9.548 1.00 89.75 85 CYS A C 1
ATOM 674 O O . CYS A 1 85 ? 8.365 -8.773 -9.568 1.00 89.75 85 CYS A O 1
ATOM 676 N N . LEU A 1 86 ? 6.677 -7.390 -10.160 1.00 91.88 86 LEU A N 1
ATOM 677 C CA . LEU A 1 86 ? 7.505 -6.325 -10.710 1.00 91.88 86 LEU A CA 1
ATOM 678 C C . LEU A 1 86 ? 7.944 -5.402 -9.565 1.00 91.88 86 LEU A C 1
ATOM 680 O O . LEU A 1 86 ? 7.289 -4.401 -9.270 1.00 91.88 86 LEU A O 1
ATOM 684 N N . ASP A 1 87 ? 9.042 -5.761 -8.908 1.00 91.25 87 ASP A N 1
ATOM 685 C CA . ASP A 1 87 ? 9.602 -4.986 -7.803 1.00 91.25 87 ASP A CA 1
ATOM 686 C C . ASP A 1 87 ? 10.388 -3.783 -8.339 1.00 91.25 87 ASP A C 1
ATOM 688 O O . ASP A 1 87 ? 11.510 -3.905 -8.824 1.00 91.25 87 ASP A O 1
ATOM 692 N N . LEU A 1 88 ? 9.813 -2.587 -8.231 1.00 91.62 88 LEU A N 1
ATOM 693 C CA . LEU A 1 88 ? 10.431 -1.356 -8.731 1.00 91.62 88 LEU A CA 1
ATOM 694 C C . LEU A 1 88 ? 11.667 -0.893 -7.932 1.00 91.62 88 LEU A C 1
ATOM 696 O O . LEU A 1 88 ? 12.263 0.123 -8.290 1.00 91.62 88 LEU A O 1
ATOM 700 N N . ALA A 1 89 ? 12.075 -1.611 -6.883 1.00 90.44 89 ALA A N 1
ATOM 701 C CA . ALA A 1 89 ? 13.358 -1.426 -6.208 1.00 90.44 89 ALA A CA 1
ATOM 702 C C . ALA A 1 89 ? 14.444 -2.414 -6.686 1.00 90.44 89 ALA A C 1
ATOM 704 O O . ALA A 1 89 ? 15.618 -2.248 -6.343 1.00 90.44 89 ALA A O 1
ATOM 705 N N . GLU A 1 90 ? 14.090 -3.421 -7.488 1.00 90.38 90 GLU A N 1
ATOM 706 C CA . GLU A 1 90 ? 14.992 -4.478 -7.944 1.00 90.38 90 GLU A CA 1
ATOM 707 C C . GLU A 1 90 ? 15.537 -4.199 -9.358 1.00 90.38 90 GLU A C 1
ATOM 709 O O . GLU A 1 90 ? 14.835 -3.751 -10.266 1.00 90.38 90 GLU A O 1
ATOM 714 N N . ALA A 1 91 ? 16.833 -4.451 -9.561 1.00 94.25 91 ALA A N 1
ATOM 715 C CA . ALA A 1 91 ? 17.544 -4.038 -10.770 1.00 94.25 91 ALA A CA 1
ATOM 716 C C . ALA A 1 91 ? 17.020 -4.701 -12.059 1.00 94.25 91 ALA A C 1
ATOM 718 O O . ALA A 1 91 ? 16.916 -4.034 -13.090 1.00 94.25 91 ALA A O 1
ATOM 719 N N . LYS A 1 92 ? 16.683 -5.995 -12.030 1.00 92.00 92 LYS A N 1
ATOM 720 C CA . LYS A 1 92 ? 16.131 -6.709 -13.190 1.00 92.00 92 LYS A CA 1
ATOM 721 C C . LYS A 1 92 ? 14.726 -6.211 -13.535 1.00 92.00 92 LYS A C 1
ATOM 723 O O . LYS A 1 92 ? 14.424 -6.025 -14.709 1.00 92.00 92 LYS A O 1
ATOM 728 N N . SER A 1 93 ? 13.890 -5.945 -12.543 1.00 94.56 93 SER A N 1
ATOM 729 C CA . SER A 1 93 ? 12.553 -5.368 -12.713 1.00 94.56 93 SER A CA 1
ATOM 730 C C . SER A 1 93 ? 12.615 -3.959 -13.307 1.00 94.56 93 SER A C 1
ATOM 732 O O . SER A 1 93 ? 11.862 -3.639 -14.226 1.00 94.56 93 SER A O 1
ATOM 734 N N . LEU A 1 94 ? 13.579 -3.141 -12.873 1.00 95.94 94 LEU A N 1
ATOM 735 C CA . LEU A 1 94 ? 13.855 -1.837 -13.481 1.00 95.94 94 LEU A CA 1
ATOM 736 C C . LEU A 1 94 ? 14.305 -1.953 -14.945 1.00 95.94 94 LEU A C 1
ATOM 738 O O . LEU A 1 94 ? 13.920 -1.124 -15.771 1.00 95.94 94 LEU A O 1
ATOM 742 N N . GLN A 1 95 ? 15.083 -2.983 -15.287 1.00 97.31 95 GLN A N 1
ATOM 743 C CA . GLN A 1 95 ? 15.468 -3.254 -16.673 1.00 97.31 95 GLN A CA 1
ATOM 744 C C . GLN A 1 95 ? 14.257 -3.653 -17.532 1.00 97.31 95 GLN A C 1
ATOM 746 O O . GLN A 1 95 ? 14.086 -3.093 -18.613 1.00 97.31 95 GLN A O 1
ATOM 751 N N . ILE A 1 96 ? 13.379 -4.532 -17.031 1.00 96.31 96 ILE A N 1
ATOM 752 C CA . ILE A 1 96 ? 12.117 -4.901 -17.703 1.00 96.31 96 ILE A CA 1
ATOM 753 C C . ILE A 1 96 ? 11.260 -3.654 -17.953 1.00 96.31 96 ILE A C 1
ATOM 755 O O . ILE A 1 96 ? 10.777 -3.440 -19.064 1.00 96.31 96 ILE A O 1
ATOM 759 N N . LEU A 1 97 ? 11.103 -2.799 -16.936 1.00 95.88 97 LEU A N 1
ATO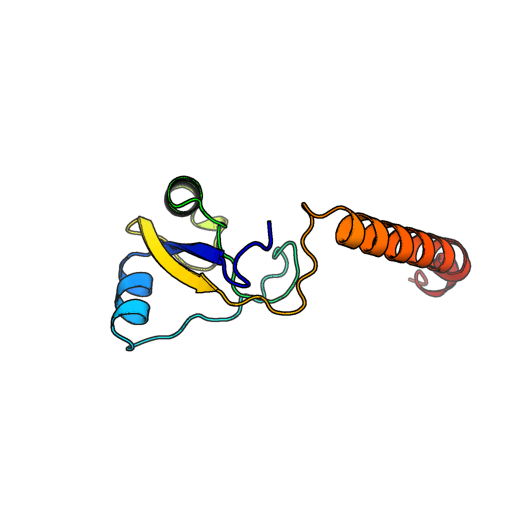M 760 C CA . LEU A 1 97 ? 10.336 -1.559 -17.055 1.00 95.88 97 LEU A CA 1
ATOM 761 C C . LEU A 1 97 ? 10.915 -0.637 -18.135 1.00 95.88 97 LEU A C 1
ATOM 763 O O . LEU A 1 97 ? 10.165 -0.039 -18.905 1.00 95.88 97 LEU A O 1
ATOM 767 N N . LYS A 1 98 ? 12.244 -0.515 -18.194 1.00 97.44 98 LYS A N 1
ATOM 768 C CA . LYS A 1 98 ? 12.926 0.309 -19.193 1.00 97.44 98 LYS A CA 1
ATOM 769 C C . LYS A 1 98 ? 12.682 -0.203 -20.612 1.00 97.44 98 LYS A C 1
ATOM 771 O O . LYS A 1 98 ? 12.326 0.592 -21.475 1.00 97.44 98 LYS A O 1
ATOM 776 N N . GLU A 1 99 ? 12.846 -1.502 -20.841 1.00 97.62 99 GLU A N 1
ATOM 777 C CA . GLU A 1 99 ? 12.631 -2.119 -22.156 1.00 97.62 99 GLU A CA 1
ATOM 778 C C . GLU A 1 99 ? 11.190 -1.921 -22.637 1.00 97.62 99 GLU A C 1
ATOM 780 O O . GLU A 1 99 ? 10.976 -1.433 -23.747 1.00 97.62 99 GLU A O 1
ATOM 785 N N . ALA A 1 100 ? 10.209 -2.181 -21.768 1.00 96.19 100 ALA A N 1
ATOM 786 C CA . ALA A 1 100 ? 8.799 -1.954 -22.076 1.00 96.19 100 ALA A CA 1
ATOM 787 C C . ALA A 1 100 ? 8.496 -0.472 -22.370 1.00 96.19 100 ALA A C 1
ATOM 789 O O . ALA A 1 100 ? 7.724 -0.149 -23.274 1.00 96.19 100 ALA A O 1
ATOM 790 N N . ALA A 1 101 ? 9.117 0.453 -21.631 1.00 95.62 101 ALA A N 1
ATOM 791 C CA . ALA A 1 101 ? 8.949 1.884 -21.861 1.00 95.62 101 ALA A CA 1
ATOM 792 C C . ALA A 1 101 ? 9.562 2.344 -23.195 1.00 95.62 101 ALA A C 1
ATOM 794 O O . ALA A 1 101 ? 8.993 3.216 -23.857 1.00 95.62 101 ALA A O 1
ATOM 795 N N . ASP A 1 102 ? 10.706 1.786 -23.591 1.00 96.81 102 ASP A N 1
ATOM 796 C CA . ASP A 1 102 ? 11.358 2.089 -24.866 1.00 96.81 102 ASP A CA 1
ATOM 797 C C . ASP A 1 102 ? 10.539 1.549 -26.051 1.00 96.81 102 ASP A C 1
ATOM 799 O O . ASP A 1 102 ? 10.333 2.276 -27.028 1.00 96.81 102 ASP A O 1
ATOM 803 N N . GLU A 1 103 ? 9.990 0.335 -25.935 1.00 95.31 103 GLU A N 1
ATOM 804 C CA . GLU A 1 103 ? 9.075 -0.252 -26.924 1.00 95.31 103 GLU A CA 1
ATOM 805 C C . GLU A 1 103 ? 7.806 0.593 -27.084 1.00 95.31 103 GLU A C 1
ATOM 807 O O . GLU A 1 103 ? 7.476 1.019 -28.193 1.00 95.31 103 GLU A O 1
ATOM 812 N N . PHE A 1 104 ? 7.152 0.942 -25.971 1.00 93.12 104 PHE A N 1
ATOM 813 C CA . PHE A 1 104 ? 5.969 1.801 -25.987 1.00 93.12 104 PHE A CA 1
ATOM 814 C C . PHE A 1 104 ? 6.253 3.160 -26.642 1.00 93.12 104 PHE A C 1
ATOM 816 O O . PHE A 1 104 ? 5.448 3.675 -27.416 1.00 93.12 104 PHE A O 1
ATOM 823 N N . ARG A 1 105 ? 7.419 3.762 -26.370 1.00 92.69 105 ARG A N 1
ATOM 824 C CA . ARG A 1 105 ? 7.824 5.033 -26.992 1.00 92.69 105 ARG A CA 1
ATOM 825 C C . ARG A 1 105 ? 8.057 4.902 -28.490 1.00 92.69 105 ARG A C 1
ATOM 827 O O . ARG A 1 105 ? 7.774 5.858 -29.215 1.00 92.69 105 ARG A O 1
ATOM 834 N N . PHE A 1 106 ? 8.621 3.786 -28.941 1.00 91.69 106 PHE A N 1
ATOM 835 C CA . PHE A 1 106 ? 8.825 3.521 -30.358 1.00 91.69 106 PHE A CA 1
ATOM 836 C C . PHE A 1 106 ? 7.480 3.389 -31.080 1.00 91.69 106 PHE A C 1
ATOM 838 O O . PHE A 1 106 ? 7.241 4.133 -32.033 1.00 91.69 106 PHE A O 1
ATOM 845 N N . ASP A 1 107 ? 6.588 2.538 -30.565 1.00 90.12 107 ASP A N 1
ATOM 846 C CA . ASP A 1 107 ? 5.244 2.327 -31.111 1.00 90.12 107 ASP A CA 1
ATOM 847 C C . ASP A 1 107 ? 4.433 3.630 -31.135 1.00 90.12 107 ASP A C 1
ATOM 849 O O . ASP A 1 107 ? 3.951 4.062 -32.184 1.00 90.12 107 ASP A O 1
ATOM 853 N N . TRP A 1 108 ? 4.410 4.356 -30.012 1.00 87.44 108 TRP A N 1
ATOM 854 C CA . TRP A 1 108 ? 3.755 5.658 -29.926 1.00 87.44 108 TRP A CA 1
ATOM 855 C C . TRP A 1 108 ? 4.288 6.636 -30.978 1.00 87.44 108 TRP A C 1
ATOM 857 O O . TRP A 1 108 ? 3.520 7.313 -31.654 1.00 87.44 108 TRP A O 1
ATOM 867 N N . ARG A 1 109 ? 5.605 6.728 -31.181 1.00 86.75 109 ARG A N 1
ATOM 868 C CA . ARG A 1 109 ? 6.175 7.637 -32.193 1.00 86.75 109 ARG A CA 1
ATOM 869 C C . ARG A 1 109 ? 5.849 7.218 -33.625 1.00 86.75 109 ARG A C 1
ATOM 871 O O . ARG A 1 109 ? 5.715 8.099 -34.476 1.00 86.75 109 ARG A O 1
ATOM 878 N N . ALA A 1 110 ? 5.739 5.920 -33.887 1.00 85.12 110 ALA A N 1
ATOM 879 C CA . ALA A 1 110 ? 5.401 5.390 -35.200 1.00 85.12 110 ALA A CA 1
ATOM 880 C C . ALA A 1 110 ? 3.909 5.584 -35.530 1.00 85.12 110 ALA A C 1
ATOM 882 O O . ALA A 1 110 ? 3.586 5.992 -36.647 1.00 85.12 110 ALA A O 1
ATOM 883 N N . HIS A 1 111 ? 3.020 5.391 -34.549 1.00 81.50 111 HIS A N 1
ATOM 884 C CA . HIS A 1 111 ? 1.577 5.252 -34.777 1.00 81.50 111 HIS A CA 1
ATOM 885 C C . HIS A 1 111 ? 0.692 6.315 -34.102 1.00 81.50 111 HIS A C 1
ATOM 887 O O . HIS A 1 111 ? -0.509 6.357 -34.362 1.00 81.50 111 HIS A O 1
ATOM 893 N N . ALA A 1 112 ? 1.223 7.251 -33.302 1.00 65.81 112 ALA A N 1
ATOM 894 C CA . ALA A 1 112 ? 0.397 8.252 -32.597 1.00 65.81 112 ALA A CA 1
ATOM 895 C C . ALA A 1 112 ? -0.474 9.130 -33.518 1.00 65.81 112 ALA A C 1
ATOM 897 O O . ALA A 1 112 ? -1.490 9.661 -33.073 1.00 65.81 112 ALA A O 1
ATOM 898 N N . ARG A 1 113 ? -0.125 9.276 -34.805 1.00 57.53 113 ARG A N 1
ATOM 899 C CA . ARG A 1 113 ? -0.967 9.996 -35.783 1.00 57.53 113 ARG A CA 1
ATOM 900 C C . ARG A 1 113 ? -2.220 9.223 -36.213 1.00 57.53 113 ARG A C 1
ATOM 902 O O . ARG A 1 113 ? -3.136 9.838 -36.750 1.00 57.53 113 ARG A O 1
ATOM 909 N N . GLU A 1 114 ? -2.274 7.913 -35.991 1.00 59.84 114 GLU A N 1
ATOM 910 C CA . GLU A 1 114 ? -3.428 7.066 -36.324 1.00 59.84 114 GLU A CA 1
ATOM 911 C C . GLU A 1 114 ? -4.443 7.004 -35.171 1.00 59.84 114 GLU A C 1
ATOM 913 O O . GLU A 1 114 ? -5.643 6.922 -35.423 1.00 59.84 114 GLU A O 1
ATOM 918 N N . TYR A 1 115 ? -3.985 7.148 -33.921 1.00 56.12 115 TYR A N 1
ATOM 919 C CA . TYR A 1 115 ? -4.830 7.107 -32.717 1.00 56.12 115 TYR A CA 1
ATOM 920 C C . TYR A 1 115 ? -5.398 8.468 -32.282 1.00 56.12 115 TYR A C 1
ATOM 922 O O . TYR A 1 115 ? -6.359 8.515 -31.518 1.00 56.12 115 TYR A O 1
ATOM 930 N N . VAL A 1 116 ? -4.847 9.581 -32.779 1.00 56.03 116 VAL A N 1
ATOM 931 C CA . VAL A 1 116 ? -5.365 10.942 -32.550 1.00 56.03 116 VAL A CA 1
ATOM 932 C C . VAL A 1 116 ? -6.022 11.457 -33.834 1.00 56.03 116 VAL A C 1
ATOM 934 O O . VAL A 1 116 ? -5.564 12.410 -34.459 1.00 56.03 116 VAL A O 1
ATOM 937 N N . ARG A 1 117 ? -7.099 10.795 -34.262 1.00 47.28 117 ARG A N 1
ATOM 938 C CA . ARG A 1 117 ? -8.115 11.413 -35.124 1.00 47.28 117 ARG A CA 1
ATOM 939 C C . ARG A 1 117 ? -9.316 11.748 -34.246 1.00 47.28 117 ARG A C 1
ATOM 941 O O . ARG A 1 117 ? -10.152 10.886 -33.993 1.00 47.28 117 ARG A O 1
ATOM 948 N N . LEU A 1 118 ? -9.341 12.984 -33.751 1.00 46.12 118 LEU A N 1
ATOM 949 C CA . LEU A 1 118 ? -10.582 13.669 -33.388 1.00 46.12 118 LEU A CA 1
ATOM 950 C C . LEU A 1 118 ? -11.049 14.462 -34.607 1.00 46.12 118 LEU A C 1
ATOM 952 O O . LEU A 1 118 ? -10.172 15.085 -35.250 1.00 46.12 118 LEU A O 1
#

Nearest PDB structures (foldseek):
  9f6l-assembly1_A  TM=2.209E-01  e=6.488E-01  Homo sapiens
  2my3-assembly1_A  TM=2.318E-01  e=1.101E+00  Saccharomyces cerevisiae S288C
  7r3x-assembly1_A  TM=1.914E-01  e=1.031E+00  Saccharomyces cerevisiae
  4co4-assembly1_A  TM=2.224E-01  e=2.601E+00  Azospirillum brasilense

Mean predicted aligned error: 6.26 Å

Secondary structure (DSSP, 8-state):
----S-EEEEEEEEHHHHHHHHTTSS--PPB--TT-TTSSB---EET-HHHHHHHHHHHHH-GGGSSS--SSEEEEEEEE--SS---TTSHHHHHHHHHHHHHHHHHHHHHHHHH---

Sequence (118 aa):
MILPNWVIGYHGCDRAVGEAILSGVDEVHVSSNKYDWLGEGAYFWENSYARAHEWATLFKEKPKRSRGNINEPFVTGAIIIPGNCLDLAEAKSLQILKEAADEFRFDWRAHAREYVRL

Solvent-accessible surface area (backbone atoms only — not comparable to full-atom values): 7020 Å² total; per-residue (Å²): 131,86,73,71,79,53,48,49,27,15,33,43,36,25,42,72,60,44,53,31,38,76,70,66,78,41,74,92,65,71,41,78,56,97,80,42,91,86,52,70,42,73,77,59,32,70,79,28,61,67,60,14,41,53,50,18,46,53,35,41,79,36,41,93,78,45,94,64,74,32,87,43,63,26,68,41,78,43,84,41,69,68,76,94,61,82,43,83,89,38,73,68,40,45,49,52,52,47,53,54,51,52,51,51,52,51,51,45,72,75,44,48,77,73,77,64,74,128

Foldseek 3Di:
DDDPLKWKWKAKDAPVVQVCCVVVVDHQDWDQDPPDPVHIGGDTDTPDNPVNQVVNVVCLVVVVVDDDHRPDIDMDMDIGRQDPDLPPVDDVSVVVVVVVVVVVVVCCVVCVVVVPDD